Protein AF-A0A849H7Q2-F1 (afdb_monomer_lite)

Structure (mmCIF, N/CA/C/O backbone):
data_AF-A0A849H7Q2-F1
#
_entry.id   AF-A0A849H7Q2-F1
#
loop_
_atom_site.group_PDB
_atom_site.id
_atom_site.type_symbol
_atom_site.label_atom_id
_atom_site.label_alt_id
_atom_site.label_comp_id
_atom_site.label_asym_id
_atom_site.label_entity_id
_atom_site.label_seq_id
_atom_site.pdbx_PDB_ins_code
_atom_site.Cartn_x
_atom_site.Cartn_y
_atom_site.Cartn_z
_atom_site.occupancy
_atom_site.B_iso_or_equiv
_atom_site.auth_seq_id
_atom_site.auth_comp_id
_atom_site.auth_asym_id
_atom_site.auth_atom_id
_atom_site.pdbx_PDB_model_num
ATOM 1 N N . ALA A 1 1 ? 4.251 11.301 -4.094 1.00 85.12 1 ALA A N 1
ATOM 2 C CA . ALA A 1 1 ? 2.887 11.872 -4.187 1.00 85.12 1 ALA A CA 1
ATOM 3 C C . ALA A 1 1 ? 1.805 10.890 -3.724 1.00 85.12 1 ALA A C 1
ATOM 5 O O . ALA A 1 1 ? 1.091 11.221 -2.787 1.00 85.12 1 ALA A O 1
ATOM 6 N N . ILE A 1 2 ? 1.710 9.681 -4.303 1.00 90.56 2 ILE A N 1
ATOM 7 C CA . ILE A 1 2 ? 0.662 8.686 -3.973 1.00 90.56 2 ILE A CA 1
ATOM 8 C C . ILE A 1 2 ? 0.566 8.381 -2.472 1.00 90.56 2 ILE A C 1
ATOM 10 O O . ILE A 1 2 ? -0.533 8.342 -1.937 1.00 90.56 2 ILE A O 1
ATOM 14 N N . GLN A 1 3 ? 1.695 8.241 -1.772 1.00 93.31 3 GLN A N 1
ATOM 15 C CA . GLN A 1 3 ? 1.694 7.991 -0.327 1.00 93.31 3 GLN A CA 1
ATOM 16 C C . GLN A 1 3 ? 0.972 9.093 0.457 1.00 93.31 3 GLN A C 1
ATOM 18 O O . GLN A 1 3 ? 0.179 8.800 1.339 1.00 93.31 3 GLN A O 1
ATOM 23 N N . ILE A 1 4 ? 1.176 10.361 0.100 1.00 95.62 4 ILE A N 1
ATOM 24 C CA . ILE A 1 4 ? 0.480 11.469 0.761 1.00 95.62 4 ILE A CA 1
ATOM 25 C C . ILE A 1 4 ? -1.015 11.408 0.434 1.00 95.62 4 ILE A C 1
ATOM 27 O O . ILE A 1 4 ? -1.835 11.505 1.335 1.00 95.62 4 ILE A O 1
ATOM 31 N N . ILE A 1 5 ? -1.383 11.182 -0.827 1.00 95.31 5 ILE A N 1
ATOM 32 C CA . ILE A 1 5 ? -2.791 11.166 -1.255 1.00 95.31 5 ILE A CA 1
ATOM 33 C C . ILE A 1 5 ? -3.565 10.005 -0.613 1.00 95.31 5 ILE A C 1
ATOM 35 O O . ILE A 1 5 ? -4.641 10.208 -0.062 1.00 95.31 5 ILE A O 1
ATOM 39 N N . VAL A 1 6 ? -3.020 8.789 -0.658 1.00 95.12 6 VAL A N 1
ATOM 40 C CA . VAL A 1 6 ? -3.719 7.584 -0.194 1.00 95.12 6 VAL A CA 1
ATOM 41 C C . VAL A 1 6 ? -3.567 7.418 1.311 1.00 95.12 6 VAL A C 1
ATOM 43 O O . VAL A 1 6 ? -4.561 7.337 2.029 1.00 95.12 6 VAL A O 1
ATOM 46 N N . TYR A 1 7 ? -2.329 7.384 1.807 1.00 96.38 7 TYR A N 1
ATOM 47 C CA . TYR A 1 7 ? -2.091 7.101 3.216 1.00 96.38 7 TYR A CA 1
ATOM 48 C C . TYR A 1 7 ? -2.486 8.290 4.084 1.00 96.38 7 TYR A C 1
ATOM 50 O O . TYR A 1 7 ? -3.353 8.151 4.943 1.00 96.38 7 TYR A O 1
ATOM 58 N N . ALA A 1 8 ? -1.910 9.468 3.841 1.00 94.75 8 ALA A N 1
ATOM 59 C CA . ALA A 1 8 ? -2.234 10.633 4.659 1.00 94.75 8 ALA A CA 1
ATOM 60 C C . ALA A 1 8 ? -3.629 11.201 4.338 1.00 94.75 8 ALA A C 1
ATOM 62 O O . ALA A 1 8 ? -4.349 11.573 5.257 1.00 94.75 8 ALA A O 1
ATOM 63 N N . GLY A 1 9 ? -4.029 11.238 3.064 1.00 94.25 9 GLY A N 1
ATOM 64 C CA . GLY A 1 9 ? -5.269 11.883 2.627 1.00 94.25 9 GLY A CA 1
ATOM 65 C C . GLY A 1 9 ? -6.538 11.064 2.859 1.00 94.25 9 GLY A C 1
ATOM 66 O O . GLY A 1 9 ? -7.537 11.623 3.295 1.00 94.25 9 GLY A O 1
ATOM 67 N N . ALA A 1 10 ? -6.516 9.754 2.599 1.00 94.69 10 ALA A N 1
ATOM 68 C CA . ALA A 1 10 ? -7.701 8.907 2.757 1.00 94.69 10 ALA A CA 1
ATOM 69 C C . ALA A 1 10 ? -7.667 8.104 4.064 1.00 94.69 10 ALA A C 1
ATOM 71 O O . ALA A 1 10 ? -8.585 8.203 4.879 1.00 94.69 10 ALA A O 1
ATOM 72 N N . ILE A 1 11 ? -6.601 7.326 4.287 1.00 95.94 11 ILE A N 1
ATOM 73 C CA . ILE A 1 11 ? -6.548 6.361 5.397 1.00 95.94 11 ILE A CA 1
ATOM 74 C C . ILE A 1 11 ? -6.434 7.084 6.742 1.00 95.94 11 ILE A C 1
ATOM 76 O O . ILE A 1 11 ? -7.253 6.856 7.631 1.00 95.94 11 ILE A O 1
ATOM 80 N N . MET A 1 12 ? -5.450 7.974 6.900 1.00 96.69 12 MET A N 1
ATOM 81 C CA . MET A 1 12 ? -5.240 8.680 8.168 1.00 96.69 12 MET A CA 1
ATOM 82 C C . MET A 1 12 ? -6.422 9.581 8.520 1.00 96.69 12 MET A C 1
ATOM 84 O O . MET A 1 12 ? -6.840 9.583 9.672 1.00 96.69 12 MET A O 1
ATOM 88 N N . VAL A 1 13 ? -7.019 10.281 7.551 1.00 95.75 13 VAL A N 1
ATOM 89 C CA . VAL A 1 13 ? -8.206 11.117 7.806 1.00 95.75 13 VAL A CA 1
ATOM 90 C C . VAL A 1 13 ? -9.392 10.277 8.292 1.00 95.75 13 VAL A C 1
ATOM 92 O O . VAL A 1 13 ? -10.039 10.668 9.263 1.00 95.75 13 VAL A O 1
AT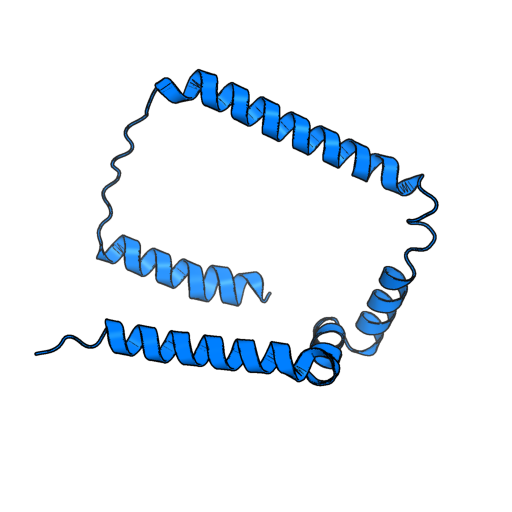OM 95 N N . LEU A 1 14 ? -9.647 9.105 7.695 1.00 95.00 14 LEU A N 1
ATOM 96 C CA . LEU A 1 14 ? -10.691 8.187 8.171 1.00 95.00 14 LEU A CA 1
ATOM 97 C C . LEU A 1 14 ? -10.421 7.725 9.611 1.00 95.00 14 LEU A C 1
ATOM 99 O O . LEU A 1 14 ? -11.325 7.748 10.444 1.00 95.00 14 LEU A O 1
ATOM 103 N N . PHE A 1 15 ? -9.181 7.341 9.920 1.00 94.38 15 PHE A N 1
ATOM 104 C CA . PHE A 1 15 ? -8.791 6.954 11.278 1.00 94.38 15 PHE A CA 1
ATOM 105 C C . PHE A 1 15 ? -8.999 8.091 12.281 1.00 94.38 15 PHE A C 1
ATOM 107 O O . PHE A 1 15 ? -9.613 7.872 13.323 1.00 94.38 15 PHE A O 1
ATOM 114 N N . LEU A 1 16 ? -8.536 9.303 11.957 1.00 93.88 16 LEU A N 1
ATOM 115 C CA . LEU A 1 16 ? -8.705 10.485 12.805 1.00 93.88 16 LEU A CA 1
ATOM 116 C C . LEU A 1 16 ? -10.185 10.797 13.055 1.00 93.88 16 LEU A C 1
ATOM 118 O O . LEU A 1 16 ? -10.572 11.110 14.180 1.00 93.88 16 LEU A O 1
ATOM 122 N N . PHE A 1 17 ? -11.025 10.653 12.032 1.00 93.69 17 PHE A N 1
ATOM 123 C CA . PHE A 1 17 ? -12.467 10.813 12.172 1.00 93.69 17 PHE A CA 1
ATOM 124 C C . PHE A 1 17 ? -13.063 9.788 13.147 1.00 93.69 17 PHE A C 1
ATOM 126 O O . PHE A 1 17 ? -13.819 10.155 14.046 1.00 93.69 17 PHE A O 1
ATOM 133 N N . VAL A 1 18 ? -12.679 8.514 13.019 1.00 92.75 18 VAL A N 1
ATOM 134 C CA . VAL A 1 18 ? -13.166 7.431 13.886 1.00 92.75 18 VAL A CA 1
ATOM 135 C C . VAL A 1 18 ? -12.726 7.619 15.339 1.00 92.75 18 VAL A C 1
ATOM 137 O O . VAL A 1 18 ? -13.573 7.551 16.228 1.00 92.75 18 VAL A O 1
ATOM 140 N N . ILE A 1 19 ? -11.443 7.892 15.609 1.00 91.88 19 ILE A N 1
ATOM 141 C CA . ILE A 1 19 ? -10.96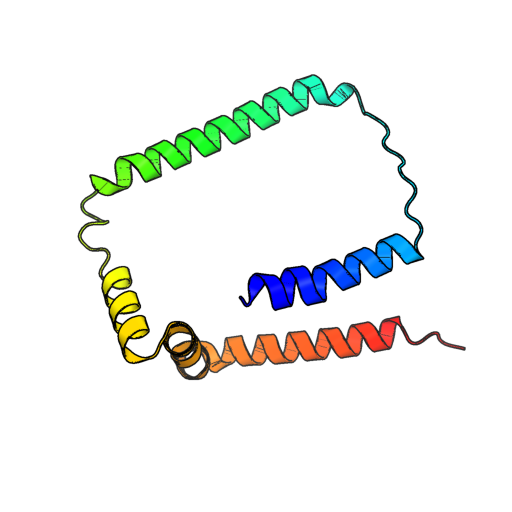8 8.088 16.994 1.00 91.88 19 ILE A CA 1
ATOM 142 C C . ILE A 1 19 ? -11.614 9.314 17.649 1.00 91.88 19 ILE A C 1
ATOM 144 O O . ILE A 1 19 ? -11.887 9.288 18.848 1.00 91.88 19 ILE A O 1
ATOM 148 N N . MET A 1 20 ? -11.893 10.361 16.862 1.00 92.06 20 MET A N 1
ATOM 149 C CA . MET A 1 20 ? -12.549 11.575 17.340 1.00 92.06 20 MET A CA 1
ATOM 150 C C . MET A 1 20 ? -14.016 11.308 17.685 1.00 92.06 20 MET A C 1
ATOM 152 O O . MET A 1 20 ? -14.470 11.711 18.753 1.00 92.06 20 MET A O 1
ATOM 156 N N . LEU A 1 21 ? -14.751 10.590 16.829 1.00 93.31 21 LEU A N 1
ATOM 157 C CA . LEU A 1 21 ? -16.145 10.221 17.097 1.00 93.31 21 LEU A CA 1
ATOM 158 C C . LEU A 1 21 ? -16.296 9.259 18.277 1.00 93.31 21 LEU A C 1
ATOM 160 O O . LEU A 1 21 ? -17.267 9.352 19.024 1.00 93.31 21 LEU A O 1
ATOM 164 N N . LEU A 1 22 ? -15.352 8.336 18.441 1.00 89.88 22 LEU A N 1
ATOM 165 C CA . LEU A 1 22 ? -15.360 7.374 19.541 1.00 89.88 22 LEU A CA 1
ATOM 166 C C . LEU A 1 22 ? -14.777 7.945 20.842 1.00 89.88 22 LEU A C 1
ATOM 168 O O . LEU A 1 22 ? -14.785 7.241 21.848 1.00 89.88 22 LEU A O 1
ATOM 172 N N . ASN A 1 23 ? -14.287 9.194 20.820 1.00 82.88 23 ASN A N 1
ATOM 173 C CA . ASN A 1 23 ? -13.643 9.891 21.934 1.00 82.88 23 ASN A CA 1
ATOM 174 C C . ASN A 1 23 ? -12.758 8.953 22.773 1.00 82.88 23 ASN A C 1
ATOM 176 O O . ASN A 1 23 ? -12.957 8.817 23.982 1.00 82.88 23 ASN A O 1
ATOM 180 N N . LEU A 1 24 ? -11.831 8.246 22.110 1.00 74.75 24 LEU A N 1
ATOM 181 C CA . LEU A 1 24 ? -10.925 7.307 22.775 1.00 74.75 24 LEU A CA 1
ATOM 182 C C . LEU A 1 24 ? -10.132 8.069 23.848 1.00 74.75 24 LEU A C 1
ATOM 184 O O . LEU A 1 24 ? -9.258 8.878 23.538 1.00 74.75 24 LEU A O 1
ATOM 188 N N . GLY A 1 25 ? -10.486 7.838 25.115 1.00 65.56 25 GLY A N 1
ATOM 189 C CA . GLY A 1 25 ? -9.830 8.444 26.266 1.00 65.56 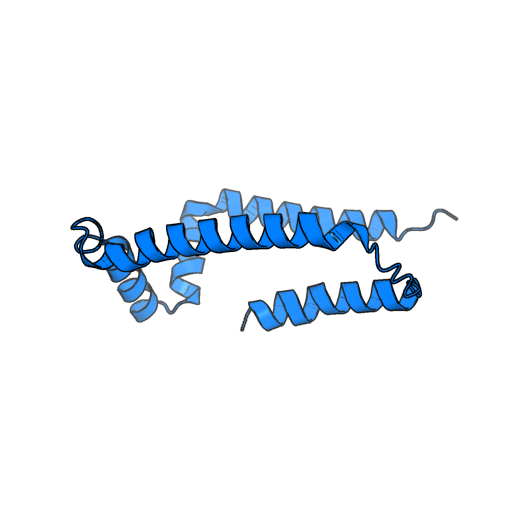25 GLY A CA 1
ATOM 190 C C . GLY A 1 25 ? -8.354 8.059 26.323 1.00 65.56 25 GLY A C 1
ATOM 191 O O . GLY A 1 25 ? -7.967 6.945 25.972 1.00 65.56 25 GLY A O 1
ATOM 192 N N . HIS A 1 26 ? -7.519 8.995 26.768 1.00 64.31 26 HIS A N 1
ATOM 193 C CA . HIS A 1 26 ? -6.084 8.787 26.930 1.00 64.31 26 HIS A CA 1
ATOM 194 C C . HIS A 1 26 ? -5.803 7.982 28.207 1.00 64.31 26 HIS A C 1
ATOM 196 O O . HIS A 1 26 ? -5.235 8.512 29.162 1.00 64.31 26 HIS A O 1
ATOM 202 N N . ASP A 1 27 ? -6.166 6.700 28.232 1.00 61.16 27 ASP A N 1
ATOM 203 C CA . ASP A 1 27 ? -5.726 5.778 29.285 1.00 61.16 27 ASP A CA 1
ATOM 204 C C . ASP A 1 27 ? -4.274 5.364 29.023 1.00 61.16 27 ASP A C 1
ATOM 206 O O . ASP A 1 27 ? -3.943 4.229 28.684 1.00 61.16 27 ASP A O 1
ATOM 210 N N . TYR A 1 28 ? -3.370 6.332 29.172 1.00 58.50 28 TYR A N 1
ATOM 211 C CA . TYR A 1 28 ? -1.932 6.105 29.134 1.00 58.50 28 TYR A CA 1
ATOM 212 C C . TYR A 1 28 ? -1.481 5.556 30.494 1.00 58.50 28 TYR A C 1
ATOM 214 O O . TYR A 1 28 ? -0.772 6.209 31.263 1.00 58.50 28 TYR A O 1
ATOM 222 N N . GLN A 1 29 ? -1.921 4.342 30.823 1.00 59.28 29 GLN A N 1
ATOM 223 C CA . GLN A 1 29 ? -1.348 3.578 31.927 1.00 59.28 29 GLN A CA 1
ATOM 224 C C . GLN A 1 29 ? 0.097 3.242 31.539 1.00 59.28 29 GLN A C 1
ATOM 226 O O . GLN A 1 29 ? 0.361 2.355 30.728 1.00 59.28 29 GLN A O 1
ATOM 231 N N . LYS A 1 30 ? 1.054 4.012 32.071 1.00 58.75 30 LYS A N 1
ATOM 232 C CA . LYS A 1 30 ? 2.478 3.685 31.973 1.00 58.75 30 LYS A CA 1
ATOM 233 C C . LYS A 1 30 ? 2.700 2.378 32.720 1.00 58.75 30 LYS A C 1
ATOM 235 O O . LYS A 1 30 ? 2.801 2.366 33.942 1.00 58.75 30 LYS A O 1
ATOM 240 N N . ASP A 1 31 ? 2.792 1.287 31.979 1.00 61.59 31 ASP A N 1
ATOM 241 C CA . ASP A 1 31 ? 3.152 -0.001 32.543 1.00 61.59 31 ASP A CA 1
ATOM 242 C C . ASP A 1 31 ? 4.677 -0.008 32.780 1.00 61.59 31 ASP A C 1
ATOM 244 O O . ASP A 1 31 ? 5.483 -0.246 31.876 1.00 61.59 31 ASP A O 1
ATOM 248 N N . LEU A 1 32 ? 5.108 0.339 34.003 1.00 59.75 32 LEU A N 1
ATOM 249 C CA . LEU A 1 32 ? 6.529 0.426 34.394 1.00 59.75 32 LEU A CA 1
ATOM 250 C C . LEU A 1 32 ? 7.279 -0.920 34.273 1.00 59.75 32 LEU A C 1
ATOM 252 O O . LEU A 1 32 ? 8.509 -0.950 34.339 1.00 59.75 32 LEU A O 1
ATOM 256 N N . LYS A 1 33 ? 6.570 -2.031 34.022 1.00 58.38 33 LYS A N 1
ATOM 257 C CA . LYS A 1 33 ? 7.157 -3.338 33.676 1.00 58.38 33 LYS A CA 1
ATOM 258 C C . LYS A 1 33 ? 7.886 -3.342 32.323 1.00 58.38 33 LYS A C 1
ATOM 260 O O . LYS A 1 33 ? 8.646 -4.268 32.042 1.00 58.38 33 LYS A O 1
ATOM 265 N N . GLY A 1 34 ? 7.713 -2.296 31.512 1.00 59.97 34 GLY A N 1
ATOM 266 C CA . GLY A 1 34 ? 8.319 -2.159 30.190 1.00 59.97 34 GLY A CA 1
ATOM 267 C C . GLY A 1 34 ? 9.835 -1.945 30.163 1.00 59.97 34 GLY A C 1
ATOM 268 O O . GLY A 1 34 ? 10.404 -2.056 29.091 1.00 59.97 34 GLY A O 1
ATOM 269 N N . GLY A 1 35 ? 10.524 -1.674 31.280 1.00 69.62 35 GLY A N 1
ATOM 270 C CA . GLY A 1 35 ? 11.962 -1.346 31.258 1.00 69.62 35 GLY A CA 1
ATOM 271 C C . GLY A 1 35 ? 12.861 -2.470 30.720 1.00 69.62 35 GLY A C 1
ATOM 272 O O . GLY A 1 35 ? 13.652 -2.255 29.805 1.00 69.62 35 GLY A O 1
ATOM 273 N N . VAL A 1 36 ? 12.706 -3.694 31.237 1.00 76.19 36 VAL A N 1
ATOM 274 C CA . VAL A 1 36 ? 13.508 -4.856 30.799 1.00 76.19 36 VAL A CA 1
ATOM 275 C C . VAL A 1 36 ? 13.112 -5.296 29.388 1.00 76.19 36 VAL A C 1
ATOM 277 O O . VAL A 1 36 ? 13.971 -5.584 28.557 1.00 76.19 36 VAL A O 1
ATOM 280 N N . TRP A 1 37 ? 11.811 -5.284 29.093 1.00 80.00 37 TRP A N 1
ATOM 281 C CA . TRP A 1 37 ? 11.290 -5.604 27.764 1.00 80.00 37 TRP A CA 1
ATOM 282 C C . TRP A 1 37 ? 11.691 -4.567 26.709 1.00 80.00 37 TRP A C 1
ATOM 284 O O . TRP A 1 37 ? 11.979 -4.940 25.577 1.00 80.00 37 TRP A O 1
ATOM 294 N N . ALA A 1 38 ? 11.785 -3.287 27.074 1.00 80.19 38 ALA A N 1
ATOM 295 C CA . ALA A 1 38 ? 12.267 -2.223 26.201 1.00 80.19 38 ALA A CA 1
ATOM 296 C C . ALA A 1 38 ? 13.763 -2.368 25.913 1.00 80.19 38 ALA A C 1
ATOM 298 O O . ALA A 1 38 ? 14.167 -2.190 24.769 1.00 80.19 38 ALA A O 1
ATOM 299 N N . ILE A 1 39 ? 14.580 -2.746 26.905 1.00 83.19 39 ILE A N 1
ATOM 300 C CA . ILE A 1 39 ? 16.008 -3.033 26.691 1.00 83.19 39 ILE A CA 1
ATOM 301 C C . ILE A 1 39 ? 16.174 -4.240 25.762 1.00 83.19 39 ILE A C 1
ATOM 303 O O . ILE A 1 39 ? 16.966 -4.183 24.824 1.00 83.19 39 ILE A O 1
ATOM 307 N N . PHE A 1 40 ? 15.403 -5.310 25.977 1.00 87.19 40 PHE A N 1
ATOM 308 C CA . PHE A 1 40 ? 15.426 -6.481 25.102 1.00 87.19 40 PHE A CA 1
ATOM 309 C C . PHE A 1 40 ? 14.971 -6.133 23.677 1.00 87.19 40 PHE A C 1
ATOM 311 O O . PHE A 1 40 ? 15.660 -6.465 22.715 1.00 87.19 40 PHE A O 1
ATOM 318 N N . ALA A 1 41 ? 13.871 -5.389 23.527 1.00 85.62 41 ALA A N 1
ATOM 319 C CA . ALA A 1 41 ? 13.387 -4.915 22.232 1.00 85.62 41 ALA A CA 1
ATOM 320 C C . ALA A 1 41 ? 14.416 -4.019 21.529 1.00 85.62 41 ALA A C 1
ATOM 322 O O . ALA A 1 41 ? 14.635 -4.170 20.330 1.00 85.62 41 ALA A O 1
ATOM 323 N N . PHE A 1 42 ? 15.093 -3.136 22.266 1.00 87.44 42 PHE A N 1
ATOM 324 C CA . PHE A 1 42 ? 16.148 -2.284 21.726 1.00 87.44 42 PHE A CA 1
ATOM 325 C C . PHE A 1 42 ? 17.379 -3.093 21.305 1.00 87.44 42 PHE A C 1
ATOM 327 O O . PHE A 1 42 ? 17.952 -2.828 20.254 1.00 87.44 42 PHE A O 1
ATOM 334 N N . MET A 1 43 ? 17.766 -4.111 22.076 1.00 89.56 43 MET A N 1
ATOM 335 C CA . MET A 1 43 ? 18.879 -4.999 21.735 1.00 89.56 43 MET A CA 1
ATOM 336 C C . MET A 1 43 ? 18.571 -5.839 20.491 1.00 89.56 43 MET A C 1
ATOM 338 O O . MET A 1 43 ? 19.423 -5.964 19.616 1.00 89.56 43 MET A O 1
ATOM 342 N N . VAL A 1 44 ? 17.349 -6.364 20.371 1.00 91.44 44 VAL A N 1
ATOM 343 C CA . VAL A 1 44 ? 16.905 -7.113 19.187 1.00 91.44 44 VAL A CA 1
ATOM 344 C C . VAL A 1 44 ? 16.792 -6.194 17.972 1.00 91.44 44 VAL A C 1
ATOM 346 O O . VAL A 1 44 ? 17.315 -6.527 16.912 1.00 91.44 44 VAL A O 1
ATOM 349 N N . ALA A 1 45 ? 16.168 -5.022 18.114 1.00 89.00 45 ALA A N 1
ATOM 350 C CA . ALA A 1 45 ? 16.047 -4.047 17.032 1.00 89.00 45 ALA A CA 1
ATOM 351 C C . ALA A 1 45 ? 17.419 -3.523 16.590 1.00 89.00 45 ALA A C 1
ATOM 353 O O . ALA A 1 45 ? 17.687 -3.452 15.396 1.00 89.00 45 ALA A O 1
ATOM 354 N N . GLY A 1 46 ? 18.310 -3.220 17.536 1.00 89.31 46 GLY A N 1
ATOM 355 C CA . GLY A 1 46 ? 19.682 -2.793 17.273 1.00 89.31 46 GLY A CA 1
ATOM 356 C C . GLY A 1 46 ? 20.536 -3.900 16.656 1.00 89.31 46 GLY A C 1
ATOM 357 O O . GLY A 1 46 ? 21.290 -3.639 15.724 1.00 89.31 46 GLY A O 1
ATOM 358 N N . GLY A 1 47 ? 20.380 -5.146 17.109 1.00 89.19 47 GLY A N 1
ATOM 359 C CA . GLY A 1 47 ? 21.035 -6.317 16.526 1.00 89.19 47 GLY A CA 1
ATOM 360 C C . GLY A 1 47 ? 20.562 -6.593 15.099 1.00 89.19 47 GLY A C 1
ATOM 361 O O . GLY A 1 47 ? 21.387 -6.809 14.215 1.00 89.19 47 GLY A O 1
ATOM 362 N N . MET A 1 48 ? 19.253 -6.502 14.851 1.00 86.81 48 MET A N 1
ATOM 363 C CA . MET A 1 48 ? 18.665 -6.625 13.516 1.00 86.81 48 MET A CA 1
ATOM 364 C C . MET A 1 48 ? 19.116 -5.479 12.605 1.00 86.81 48 MET A C 1
ATOM 366 O O . MET A 1 48 ? 19.564 -5.723 11.489 1.00 86.81 48 MET A O 1
ATOM 370 N N . ALA A 1 49 ? 19.065 -4.235 13.085 1.00 85.31 49 ALA A N 1
ATOM 371 C CA . ALA A 1 49 ? 19.525 -3.067 12.341 1.00 85.31 49 ALA A CA 1
ATOM 372 C C . ALA A 1 49 ? 21.025 -3.151 12.035 1.00 85.31 49 ALA A C 1
ATOM 374 O O . ALA A 1 49 ? 21.435 -2.857 10.918 1.00 85.31 49 ALA A O 1
ATOM 375 N N . GLY A 1 50 ? 21.841 -3.611 12.986 1.00 84.94 50 GLY A N 1
ATOM 376 C CA . GLY A 1 50 ? 23.270 -3.840 12.794 1.00 84.94 50 GLY A CA 1
ATOM 377 C C . GLY A 1 50 ? 23.555 -4.973 11.810 1.00 84.94 50 GLY A C 1
ATOM 378 O O . GLY A 1 50 ? 24.419 -4.832 10.949 1.00 84.94 50 GLY A O 1
ATOM 379 N N . PHE A 1 51 ? 22.813 -6.078 11.881 1.00 84.25 51 PHE A N 1
ATOM 380 C CA . PHE A 1 51 ? 22.916 -7.183 10.926 1.00 84.25 51 PHE A CA 1
ATOM 381 C C . PHE A 1 51 ? 22.551 -6.739 9.506 1.00 84.25 51 PHE A C 1
ATOM 383 O O . PHE A 1 51 ? 23.309 -6.993 8.570 1.00 84.25 51 PHE A O 1
ATOM 390 N N . LEU A 1 52 ? 21.444 -6.009 9.355 1.00 81.31 52 LEU A N 1
ATOM 391 C CA . LEU A 1 52 ? 21.030 -5.422 8.083 1.00 81.31 52 LEU A CA 1
ATOM 392 C C . LEU A 1 52 ? 22.050 -4.397 7.584 1.00 81.31 52 LEU A C 1
ATOM 394 O O . LEU A 1 52 ? 22.426 -4.453 6.424 1.00 81.31 52 LEU A O 1
ATOM 398 N N . ALA A 1 53 ? 22.568 -3.521 8.445 1.00 81.00 53 ALA A N 1
ATOM 399 C CA . ALA A 1 53 ? 23.599 -2.554 8.075 1.00 81.00 53 ALA A CA 1
ATOM 400 C C . ALA A 1 53 ? 24.917 -3.225 7.663 1.00 81.00 53 ALA A C 1
ATOM 402 O O . ALA A 1 53 ? 25.620 -2.695 6.813 1.00 81.00 53 ALA A O 1
ATOM 403 N N . ARG A 1 54 ? 25.263 -4.396 8.217 1.00 78.38 54 ARG A N 1
ATOM 404 C CA . ARG A 1 54 ? 26.439 -5.170 7.782 1.00 78.38 54 ARG A CA 1
ATOM 405 C C . ARG A 1 54 ? 26.207 -5.900 6.473 1.00 78.38 54 ARG A C 1
ATOM 407 O O . ARG A 1 54 ? 27.125 -5.943 5.661 1.00 78.38 54 ARG A O 1
ATOM 414 N N . GLN A 1 55 ? 25.011 -6.455 6.263 1.00 71.12 55 GLN A N 1
ATOM 415 C CA . GLN A 1 55 ? 24.657 -6.972 4.948 1.00 71.12 55 GLN A CA 1
ATOM 416 C C . GLN A 1 55 ? 24.723 -5.833 3.935 1.00 71.12 55 GLN A C 1
ATOM 418 O O . GLN A 1 55 ? 25.544 -5.901 3.035 1.00 71.12 55 GLN A O 1
ATOM 423 N N . VAL A 1 56 ? 23.984 -4.743 4.154 1.00 67.06 56 VAL A N 1
ATOM 424 C CA . VAL A 1 56 ? 23.876 -3.611 3.226 1.00 67.06 56 VAL A CA 1
ATOM 425 C C . VAL A 1 56 ? 25.169 -2.810 3.062 1.00 67.06 56 VAL A C 1
ATOM 427 O O . VAL A 1 56 ? 25.474 -2.369 1.964 1.00 67.06 56 VAL A O 1
ATOM 430 N N . GLY A 1 57 ? 25.985 -2.669 4.100 1.00 64.25 57 GLY A N 1
ATOM 431 C CA . GLY A 1 57 ? 27.301 -2.031 4.005 1.00 64.25 57 GLY A CA 1
ATOM 432 C C . GLY A 1 57 ? 28.369 -2.907 3.339 1.00 64.25 57 GLY A C 1
ATOM 433 O O . GLY A 1 57 ? 29.377 -2.388 2.876 1.00 64.25 57 GLY A O 1
ATOM 434 N N . GLY A 1 58 ? 28.163 -4.229 3.274 1.00 57.41 58 GLY A N 1
ATOM 435 C CA . GLY A 1 58 ? 29.014 -5.168 2.530 1.00 57.41 58 GLY A CA 1
ATOM 436 C C . GLY A 1 58 ? 28.514 -5.479 1.114 1.00 57.41 58 GLY A C 1
ATOM 437 O O . GLY A 1 58 ? 29.217 -6.149 0.360 1.00 57.41 58 GLY A O 1
ATOM 438 N N . ILE A 1 59 ? 27.320 -4.996 0.751 1.00 53.78 59 ILE A N 1
ATOM 439 C CA . ILE A 1 59 ? 26.656 -5.231 -0.540 1.00 53.78 59 ILE A CA 1
ATOM 440 C C . ILE A 1 59 ? 27.492 -4.701 -1.716 1.00 53.78 59 ILE A C 1
ATOM 442 O O . ILE A 1 59 ? 27.584 -5.377 -2.737 1.00 53.78 59 ILE A O 1
ATOM 446 N N . GLU A 1 60 ? 28.156 -3.551 -1.569 1.00 53.12 60 GLU A N 1
ATOM 447 C CA . GLU A 1 60 ? 28.960 -2.945 -2.646 1.00 53.12 60 GLU A CA 1
ATOM 448 C C . GLU A 1 60 ? 30.162 -3.812 -3.068 1.00 53.12 60 GLU A C 1
ATOM 450 O O . GLU A 1 60 ? 30.624 -3.725 -4.205 1.00 53.12 60 GLU A O 1
ATOM 455 N N . ALA A 1 61 ? 30.642 -4.693 -2.182 1.00 52.81 61 ALA A N 1
ATOM 456 C CA . ALA A 1 61 ? 31.754 -5.609 -2.443 1.00 52.81 61 ALA A CA 1
ATOM 457 C C . ALA A 1 61 ? 31.308 -6.998 -2.942 1.00 52.81 61 ALA A C 1
ATOM 459 O O . ALA A 1 61 ? 32.153 -7.843 -3.250 1.00 52.81 61 ALA A O 1
ATOM 460 N N . LEU A 1 62 ? 29.998 -7.267 -3.018 1.00 52.66 62 LEU A N 1
ATOM 461 C CA . LEU A 1 62 ? 29.473 -8.542 -3.498 1.00 52.66 62 LEU A CA 1
ATOM 462 C C . LEU A 1 62 ? 29.281 -8.494 -5.030 1.00 52.66 62 LEU A C 1
ATOM 464 O O . LEU A 1 62 ? 28.511 -7.665 -5.521 1.00 52.66 62 LEU A O 1
ATOM 468 N N . PRO A 1 63 ? 29.877 -9.422 -5.809 1.00 54.34 63 PRO A N 1
ATOM 469 C CA . PRO A 1 63 ? 29.785 -9.443 -7.280 1.00 54.34 63 PRO A CA 1
ATOM 470 C C . PRO A 1 63 ? 28.358 -9.642 -7.832 1.00 54.34 63 PRO A C 1
ATOM 472 O O . PRO A 1 63 ? 28.124 -9.524 -9.034 1.00 54.34 63 PRO A O 1
ATOM 475 N N . ILE A 1 64 ? 27.386 -9.912 -6.956 1.00 52.75 64 ILE A N 1
ATOM 476 C CA . ILE A 1 64 ? 25.958 -10.010 -7.275 1.00 52.75 64 ILE A CA 1
ATOM 477 C C . ILE A 1 64 ? 25.361 -8.621 -7.574 1.00 52.75 64 ILE A C 1
ATOM 479 O O . ILE A 1 64 ? 24.494 -8.509 -8.436 1.00 52.75 64 ILE A O 1
ATOM 483 N N . TYR A 1 65 ? 25.857 -7.549 -6.942 1.00 51.97 65 TYR A N 1
ATOM 484 C CA . TYR A 1 65 ? 25.337 -6.187 -7.147 1.00 51.97 65 TYR A CA 1
ATOM 485 C C . TYR A 1 65 ? 25.941 -5.473 -8.353 1.00 51.97 65 TYR A C 1
ATOM 487 O O . TYR A 1 65 ? 25.290 -4.615 -8.937 1.00 51.97 65 TYR A O 1
ATOM 495 N N . GLN A 1 66 ? 27.129 -5.888 -8.797 1.00 53.03 66 GLN A N 1
ATOM 496 C CA . GLN A 1 66 ? 27.691 -5.456 -10.084 1.00 53.03 66 GLN A CA 1
ATOM 497 C C . GLN A 1 66 ? 26.903 -6.016 -11.282 1.00 53.03 66 GLN A C 1
ATOM 499 O O . GLN A 1 66 ? 27.016 -5.501 -12.386 1.00 53.03 66 GLN A O 1
ATOM 504 N N . ASN A 1 67 ? 26.080 -7.048 -11.058 1.00 51.66 67 ASN A N 1
ATOM 505 C CA . ASN A 1 67 ? 25.234 -7.688 -12.065 1.00 51.66 67 ASN A CA 1
ATOM 506 C C . ASN A 1 67 ? 23.739 -7.543 -11.741 1.00 51.66 67 ASN A C 1
ATOM 508 O O . ASN A 1 67 ? 22.933 -8.390 -12.133 1.00 51.66 67 ASN A O 1
ATOM 512 N N . ALA A 1 68 ? 23.340 -6.480 -11.034 1.00 56.38 68 ALA A N 1
ATOM 513 C CA . ALA A 1 68 ? 21.933 -6.152 -10.825 1.00 56.38 68 ALA A CA 1
ATOM 514 C C . ALA A 1 68 ? 21.307 -5.601 -12.125 1.00 56.38 68 ALA A C 1
ATOM 516 O O . ALA A 1 68 ? 20.850 -4.462 -12.179 1.00 56.38 68 ALA A O 1
ATOM 517 N N . GLN A 1 69 ? 21.263 -6.427 -13.178 1.00 56.94 69 GLN A N 1
ATOM 518 C CA . GLN A 1 69 ? 20.710 -6.102 -14.503 1.00 56.94 69 GLN A CA 1
ATOM 519 C C . GLN A 1 69 ? 19.270 -5.561 -14.424 1.00 56.94 69 GLN A C 1
ATOM 521 O O . GLN A 1 69 ? 18.841 -4.790 -15.277 1.00 56.94 69 GLN A O 1
ATOM 526 N N . GLY A 1 70 ? 18.526 -5.921 -13.371 1.00 63.81 70 GLY A N 1
ATOM 527 C CA . GLY A 1 70 ? 17.174 -5.418 -13.132 1.00 63.81 70 GLY A CA 1
ATOM 528 C C . GLY A 1 70 ? 17.102 -3.923 -12.797 1.00 63.81 70 GLY A C 1
ATOM 529 O O . GLY A 1 70 ? 16.132 -3.278 -13.181 1.00 63.81 70 GLY A O 1
ATOM 530 N N . GLY A 1 71 ? 18.111 -3.354 -12.126 1.00 68.62 71 GLY A N 1
ATOM 531 C CA . GLY A 1 71 ? 18.117 -1.933 -11.751 1.00 68.62 71 GLY A CA 1
ATOM 532 C C . GLY A 1 71 ? 18.288 -1.016 -12.963 1.00 68.62 71 GLY A C 1
ATOM 533 O O . GLY A 1 71 ? 17.498 -0.098 -13.169 1.00 68.62 71 GLY A O 1
ATOM 534 N N . GLU A 1 72 ? 19.254 -1.331 -13.828 1.00 74.25 72 GLU A N 1
ATOM 535 C CA . GLU A 1 72 ? 19.496 -0.571 -15.061 1.00 74.25 72 GLU A CA 1
ATOM 536 C C . GLU A 1 72 ? 18.326 -0.673 -16.050 1.00 74.25 72 GLU A C 1
ATOM 538 O O . GLU A 1 72 ? 17.962 0.317 -16.692 1.00 74.25 72 GLU A O 1
ATOM 543 N N . ALA A 1 73 ? 17.699 -1.851 -16.145 1.00 74.62 73 ALA A N 1
ATOM 544 C CA . ALA A 1 73 ? 16.517 -2.061 -16.977 1.00 74.62 73 ALA A CA 1
ATOM 545 C C . ALA A 1 73 ? 15.319 -1.226 -16.491 1.00 74.62 73 ALA A C 1
ATOM 547 O O . ALA A 1 73 ? 14.638 -0.594 -17.303 1.00 74.62 73 ALA A O 1
ATOM 548 N N . ILE A 1 74 ? 15.088 -1.166 -15.175 1.00 78.25 74 ILE A N 1
ATOM 549 C CA . ILE A 1 74 ? 14.034 -0.334 -14.578 1.00 78.25 74 ILE A CA 1
ATOM 550 C C . ILE A 1 74 ? 14.314 1.152 -14.824 1.00 78.25 74 ILE A C 1
ATOM 552 O O . ILE A 1 74 ? 13.416 1.875 -15.252 1.00 78.25 74 ILE A O 1
ATOM 556 N N . ASP A 1 75 ? 15.552 1.608 -14.653 1.00 82.88 75 ASP A N 1
ATOM 557 C CA . ASP A 1 75 ? 15.918 3.003 -14.913 1.00 82.88 75 ASP A CA 1
ATOM 558 C C . ASP A 1 75 ? 15.725 3.400 -16.386 1.00 82.88 75 ASP A C 1
ATOM 560 O O . ASP A 1 75 ? 15.280 4.513 -16.689 1.00 82.88 75 ASP A O 1
ATOM 564 N N . ALA A 1 76 ? 16.015 2.494 -17.324 1.00 82.88 76 ALA A N 1
ATOM 565 C CA . ALA A 1 76 ? 15.748 2.705 -18.746 1.00 82.88 76 ALA A CA 1
ATOM 56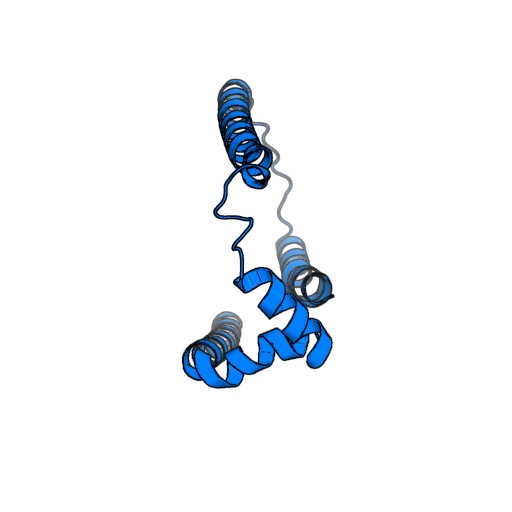6 C C . ALA A 1 76 ? 14.237 2.768 -19.059 1.00 82.88 76 ALA A C 1
ATOM 568 O O . ALA A 1 76 ? 13.797 3.619 -19.843 1.00 82.88 76 ALA A O 1
ATOM 569 N N . LEU A 1 77 ? 13.426 1.922 -18.415 1.00 83.06 77 LEU A N 1
ATOM 570 C CA . LEU A 1 77 ? 11.961 1.945 -18.523 1.00 83.06 77 LEU A CA 1
ATOM 571 C C . LEU A 1 77 ? 11.371 3.242 -17.951 1.00 83.06 77 LEU A C 1
ATOM 573 O O . LEU A 1 77 ? 10.516 3.864 -18.581 1.00 83.06 77 LEU A O 1
ATOM 577 N N . ILE A 1 78 ? 11.874 3.707 -16.806 1.00 87.25 78 ILE A N 1
ATOM 578 C CA . ILE A 1 78 ? 11.444 4.970 -16.190 1.00 87.25 78 ILE A CA 1
ATOM 579 C C . ILE A 1 78 ? 11.800 6.160 -17.087 1.00 87.25 78 ILE A C 1
ATOM 581 O O . ILE A 1 78 ? 10.984 7.068 -17.238 1.00 87.25 78 ILE A O 1
ATOM 585 N N . ARG A 1 79 ? 12.981 6.167 -17.719 1.00 87.81 79 ARG A N 1
ATOM 586 C CA . ARG A 1 79 ? 13.368 7.239 -18.654 1.00 87.81 79 ARG A CA 1
ATOM 587 C C . ARG A 1 79 ? 12.499 7.287 -19.912 1.00 87.81 79 ARG A C 1
ATOM 589 O O . ARG A 1 79 ? 12.244 8.375 -20.415 1.00 87.81 79 ARG A O 1
ATOM 596 N N . SER A 1 80 ? 12.058 6.138 -20.422 1.00 85.88 80 SER A N 1
ATOM 597 C CA . SER A 1 80 ? 11.274 6.057 -21.665 1.00 85.88 80 SER A CA 1
ATOM 598 C C . SER A 1 80 ? 9.768 6.249 -21.460 1.00 85.88 80 SER A C 1
ATOM 600 O O . SER A 1 80 ? 9.115 6.849 -22.309 1.00 85.88 80 SER A O 1
ATOM 602 N N . GLN A 1 81 ? 9.213 5.769 -20.343 1.00 86.25 81 GLN A N 1
ATOM 603 C CA . GLN A 1 81 ? 7.760 5.699 -20.107 1.00 86.25 81 GLN A CA 1
ATOM 604 C C . GLN A 1 81 ? 7.308 6.492 -18.870 1.00 86.25 81 GLN A C 1
ATOM 606 O O . GLN A 1 81 ? 6.115 6.581 -18.572 1.00 86.25 81 GLN A O 1
ATOM 611 N N . GLY A 1 82 ? 8.255 7.057 -18.118 1.00 89.94 82 GLY A N 1
ATOM 612 C CA . GLY A 1 82 ? 8.016 7.622 -16.795 1.00 89.94 82 GLY A CA 1
ATOM 613 C C . GLY A 1 82 ? 7.840 6.547 -15.718 1.00 89.94 82 GLY A C 1
ATOM 614 O O . GLY A 1 82 ? 7.546 5.384 -15.994 1.00 89.94 82 GLY A O 1
ATOM 615 N N . ALA A 1 83 ? 7.973 6.947 -14.450 1.00 88.25 83 ALA A N 1
ATOM 616 C CA . ALA A 1 83 ? 7.847 6.028 -13.313 1.00 88.25 83 ALA A CA 1
ATOM 617 C C . ALA A 1 83 ? 6.460 5.373 -13.216 1.00 88.25 83 ALA A C 1
ATOM 619 O O . ALA A 1 83 ? 6.344 4.209 -12.848 1.00 88.25 83 ALA A O 1
ATOM 620 N N . VAL A 1 84 ? 5.403 6.108 -13.578 1.00 91.00 84 VAL A N 1
ATOM 621 C CA . VAL A 1 84 ? 4.037 5.569 -13.597 1.00 91.00 84 VAL A CA 1
ATOM 622 C C . VAL A 1 84 ? 3.864 4.573 -14.741 1.00 91.00 84 VAL A C 1
ATOM 624 O O . VAL A 1 84 ? 3.315 3.503 -14.511 1.00 91.00 84 VAL A O 1
ATOM 627 N N . GLY A 1 85 ? 4.360 4.883 -15.945 1.00 89.81 85 GLY A N 1
ATOM 628 C CA . GLY A 1 85 ? 4.254 3.996 -17.108 1.00 89.81 85 GLY A CA 1
ATOM 629 C C . GLY A 1 85 ? 4.996 2.676 -16.907 1.00 89.81 85 GLY A C 1
ATOM 630 O O . GLY A 1 85 ? 4.432 1.616 -17.168 1.00 89.81 85 GLY A O 1
ATOM 631 N N . ALA A 1 86 ? 6.202 2.733 -16.335 1.00 91.12 86 ALA A N 1
ATOM 632 C CA . ALA A 1 86 ? 7.011 1.551 -16.033 1.00 91.12 86 ALA A CA 1
ATOM 633 C C . ALA A 1 86 ? 6.322 0.567 -15.066 1.00 91.12 86 ALA A C 1
ATOM 635 O O . ALA A 1 86 ? 6.551 -0.635 -15.151 1.00 91.12 86 ALA A O 1
ATOM 636 N N . ILE A 1 87 ? 5.467 1.063 -14.164 1.00 90.50 87 ILE A N 1
ATOM 637 C CA . ILE A 1 87 ? 4.691 0.229 -13.232 1.00 90.50 87 ILE A CA 1
ATOM 638 C C . ILE A 1 87 ? 3.346 -0.173 -13.851 1.00 90.50 87 ILE A C 1
ATOM 640 O O . ILE A 1 87 ? 2.918 -1.316 -13.715 1.00 90.50 87 ILE A O 1
ATOM 644 N N . ALA A 1 88 ? 2.671 0.755 -14.531 1.00 91.75 88 ALA A N 1
ATOM 645 C CA . ALA A 1 88 ? 1.347 0.528 -15.095 1.00 91.75 88 ALA A CA 1
ATOM 646 C C . ALA A 1 88 ? 1.370 -0.517 -16.215 1.00 91.75 88 ALA A C 1
ATOM 648 O O . ALA A 1 88 ? 0.486 -1.365 -16.254 1.00 91.75 88 ALA A O 1
ATOM 649 N N . HIS A 1 89 ? 2.371 -0.492 -17.099 1.00 92.38 89 HIS A N 1
ATOM 650 C CA . HIS A 1 89 ? 2.428 -1.408 -18.238 1.00 92.38 89 HIS A CA 1
ATOM 651 C C . HIS A 1 89 ? 2.358 -2.891 -17.819 1.00 92.38 89 HIS A C 1
ATOM 653 O O . HIS A 1 89 ? 1.363 -3.530 -18.159 1.00 92.38 89 HIS A O 1
ATOM 659 N N . PRO A 1 90 ? 3.283 -3.427 -16.997 1.00 92.56 90 PRO A N 1
ATOM 660 C CA . PRO A 1 90 ? 3.198 -4.816 -16.546 1.00 92.56 90 PRO A CA 1
ATOM 661 C C . PRO A 1 90 ? 1.965 -5.085 -15.672 1.00 92.56 90 PRO A C 1
ATOM 663 O O . PRO A 1 90 ? 1.439 -6.194 -15.688 1.00 92.56 90 PRO A O 1
ATOM 666 N N . LEU A 1 91 ? 1.460 -4.091 -14.929 1.00 94.44 91 LEU A N 1
ATOM 667 C CA . LEU A 1 91 ? 0.247 -4.249 -14.119 1.00 94.44 91 LEU A CA 1
ATOM 668 C C . LEU A 1 91 ? -0.995 -4.548 -14.978 1.00 94.44 91 LEU A C 1
ATOM 670 O O . LEU A 1 91 ? -1.843 -5.339 -14.569 1.00 94.44 91 LEU A O 1
ATOM 674 N N . TYR A 1 92 ? -1.080 -3.941 -16.165 1.00 94.06 92 TYR A N 1
ATOM 675 C CA . TYR A 1 92 ? -2.194 -4.100 -17.105 1.00 94.06 92 TYR A CA 1
ATOM 676 C C . TYR A 1 92 ? -1.944 -5.126 -18.222 1.00 94.06 92 TYR A C 1
ATOM 678 O O . TYR A 1 92 ? -2.863 -5.381 -18.998 1.00 94.06 92 TYR A O 1
ATOM 686 N N . THR A 1 93 ? -0.751 -5.716 -18.328 1.00 94.88 93 THR A N 1
ATOM 687 C CA . THR A 1 93 ? -0.460 -6.773 -19.317 1.00 94.88 93 THR A CA 1
ATOM 688 C C . THR A 1 93 ? -0.178 -8.115 -18.657 1.00 94.88 93 THR A C 1
ATOM 690 O O . THR A 1 93 ? -0.870 -9.094 -18.925 1.00 94.88 93 THR A O 1
ATOM 693 N N . ASP A 1 94 ? 0.792 -8.155 -17.748 1.00 95.31 94 ASP A N 1
ATOM 694 C CA . ASP A 1 94 ? 1.340 -9.400 -17.207 1.00 95.31 94 ASP A CA 1
ATOM 695 C C . ASP A 1 94 ? 0.631 -9.783 -15.902 1.00 95.31 94 ASP A C 1
ATOM 697 O O . ASP A 1 94 ? 0.374 -10.956 -15.633 1.00 95.31 94 ASP A O 1
ATOM 701 N N . TYR A 1 95 ? 0.255 -8.779 -15.104 1.00 96.06 95 TYR A N 1
ATOM 702 C CA . TYR A 1 95 ? -0.380 -8.939 -13.793 1.00 96.06 95 TYR A CA 1
ATOM 703 C C . TYR A 1 95 ? -1.871 -8.578 -13.788 1.00 96.06 95 TYR A C 1
ATOM 705 O O . TYR A 1 95 ? -2.423 -8.250 -12.735 1.00 96.06 95 TYR A O 1
ATOM 713 N N . VAL A 1 96 ? -2.547 -8.701 -14.935 1.00 96.62 96 VAL A N 1
ATOM 714 C CA . VAL A 1 96 ? -3.978 -8.370 -15.095 1.00 96.62 96 VAL A CA 1
ATOM 715 C C . VAL A 1 96 ? -4.842 -9.066 -14.050 1.00 96.62 96 VAL A C 1
ATOM 717 O O . VAL A 1 96 ? -5.698 -8.439 -13.435 1.00 96.62 96 VAL A O 1
ATOM 720 N N . PHE A 1 97 ? -4.575 -10.347 -13.792 1.00 97.50 97 PHE A N 1
ATOM 721 C CA . PHE A 1 97 ? -5.335 -11.113 -12.809 1.00 97.50 97 PHE A CA 1
ATOM 722 C C . PHE A 1 97 ? -5.187 -10.548 -11.388 1.00 97.50 97 PHE A C 1
ATOM 724 O O . PHE A 1 97 ? -6.169 -10.400 -10.664 1.00 97.50 97 PHE A O 1
ATOM 731 N N . ALA A 1 98 ? -3.965 -10.182 -10.986 1.00 97.00 98 ALA A N 1
ATOM 732 C CA . ALA A 1 98 ? -3.730 -9.564 -9.683 1.00 97.00 98 ALA A CA 1
ATOM 733 C C . ALA A 1 98 ? -4.396 -8.181 -9.596 1.00 97.00 98 ALA A C 1
ATOM 735 O O . ALA A 1 98 ? -5.009 -7.857 -8.579 1.00 97.00 98 ALA A O 1
ATOM 736 N N . PHE A 1 99 ? -4.330 -7.390 -10.670 1.00 96.94 99 PHE A N 1
ATOM 737 C CA . PHE A 1 99 ? -5.007 -6.099 -10.754 1.00 96.94 99 PHE A CA 1
ATOM 738 C C . PHE A 1 99 ? -6.531 -6.241 -10.599 1.00 96.94 99 PHE A C 1
ATOM 740 O O . PHE A 1 99 ? -7.138 -5.551 -9.777 1.00 96.94 99 PHE A O 1
ATOM 747 N N . GLU A 1 100 ? -7.149 -7.190 -11.298 1.00 97.81 100 GLU A N 1
ATOM 748 C CA . GLU A 1 100 ? -8.587 -7.450 -11.206 1.00 97.81 100 GLU A CA 1
ATOM 749 C C . GLU A 1 100 ? -9.003 -7.909 -9.801 1.00 97.81 100 GLU A C 1
ATOM 751 O O . GLU A 1 100 ? -9.985 -7.403 -9.250 1.00 97.81 100 GLU A O 1
ATOM 756 N N . LEU A 1 101 ? -8.207 -8.773 -9.160 1.00 98.25 101 LEU A N 1
ATOM 757 C CA . LEU A 1 101 ? -8.429 -9.164 -7.765 1.00 98.25 101 LEU A CA 1
ATOM 758 C C . LEU A 1 101 ? -8.414 -7.963 -6.815 1.00 98.25 101 LEU A C 1
ATOM 760 O O . LEU A 1 101 ? -9.254 -7.891 -5.915 1.00 98.25 101 LEU A O 1
ATOM 764 N N . THR A 1 102 ? -7.513 -6.995 -7.011 1.00 97.38 102 THR A N 1
ATOM 765 C CA . THR A 1 102 ? -7.547 -5.764 -6.204 1.00 97.38 102 THR A CA 1
ATOM 766 C C . THR A 1 102 ? -8.808 -4.939 -6.457 1.00 97.38 102 THR A C 1
ATOM 768 O O . THR A 1 102 ? -9.364 -4.384 -5.511 1.00 97.38 102 THR A O 1
ATOM 771 N N . GLY A 1 103 ? -9.323 -4.919 -7.690 1.00 97.75 103 GLY A N 1
ATOM 772 C CA . GLY A 1 103 ? -10.605 -4.288 -8.013 1.00 97.75 103 GLY A CA 1
ATOM 773 C C . GLY A 1 103 ? -11.781 -4.947 -7.286 1.00 97.75 103 GLY A C 1
ATOM 774 O O . GLY A 1 103 ? -12.593 -4.257 -6.665 1.00 97.75 103 GLY A O 1
ATOM 775 N N . ILE A 1 104 ? -11.829 -6.283 -7.279 1.00 98.44 104 ILE A N 1
ATOM 776 C CA . ILE A 1 104 ? -12.822 -7.050 -6.510 1.00 98.44 104 ILE A CA 1
ATOM 777 C C . ILE A 1 104 ? -12.687 -6.748 -5.014 1.00 98.44 104 ILE A C 1
ATOM 779 O O . ILE A 1 104 ? -13.692 -6.528 -4.340 1.00 98.44 104 ILE A O 1
ATOM 783 N N . LEU A 1 105 ? -11.463 -6.676 -4.488 1.00 98.38 105 LEU A N 1
ATOM 784 C CA . LEU A 1 105 ? -11.210 -6.341 -3.086 1.00 98.38 105 LEU A CA 1
ATOM 785 C C . LEU A 1 105 ? -11.746 -4.948 -2.722 1.00 98.38 105 LEU A C 1
ATOM 787 O O . LEU A 1 105 ? -12.381 -4.796 -1.677 1.00 98.38 105 LEU A O 1
ATOM 791 N N . LEU A 1 106 ? -11.557 -3.944 -3.585 1.00 97.88 106 LEU A N 1
ATOM 792 C CA . LEU A 1 106 ? -12.129 -2.607 -3.386 1.00 97.88 106 LEU A CA 1
ATOM 793 C C . LEU A 1 106 ? -13.662 -2.624 -3.424 1.00 97.88 106 LEU A C 1
ATOM 795 O O . LEU A 1 106 ? -14.305 -1.980 -2.593 1.00 97.88 106 LEU A O 1
ATOM 799 N N . LEU A 1 107 ? -14.259 -3.392 -4.338 1.00 98.38 107 LEU A N 1
ATOM 800 C CA . LEU A 1 107 ? -15.711 -3.563 -4.399 1.00 98.38 107 LEU A CA 1
ATOM 801 C C . LEU A 1 107 ? -16.252 -4.204 -3.114 1.00 98.38 107 LEU A C 1
ATOM 803 O O . LEU A 1 107 ? -17.212 -3.699 -2.530 1.00 98.38 107 LEU A O 1
ATOM 807 N N . VAL A 1 108 ? -15.604 -5.267 -2.631 1.00 98.31 108 VAL A N 1
ATOM 808 C CA . VAL A 1 108 ? -15.944 -5.919 -1.359 1.00 98.31 108 VAL A CA 1
ATOM 809 C C . VAL A 1 108 ? -15.817 -4.942 -0.192 1.00 98.31 108 VAL A C 1
ATOM 811 O O . VAL A 1 108 ? -16.695 -4.922 0.667 1.00 98.31 108 VAL A O 1
ATOM 814 N N . ALA A 1 109 ? -14.785 -4.094 -0.168 1.00 97.44 109 ALA A N 1
ATOM 815 C CA . ALA A 1 109 ? -14.618 -3.086 0.876 1.00 97.44 109 ALA A CA 1
ATOM 816 C C . ALA A 1 109 ? -15.780 -2.077 0.902 1.00 97.44 109 ALA A C 1
ATOM 818 O O . ALA A 1 109 ? -16.313 -1.789 1.974 1.00 97.44 109 ALA A O 1
ATOM 819 N N . ILE A 1 110 ? -16.220 -1.583 -0.261 1.00 97.12 110 ILE A N 1
ATOM 820 C CA . ILE A 1 110 ? -17.356 -0.651 -0.362 1.00 97.12 110 ILE A CA 1
ATOM 821 C C . ILE A 1 110 ? -18.656 -1.332 0.079 1.00 97.12 110 ILE A C 1
ATOM 823 O O . ILE A 1 110 ? -19.384 -0.794 0.916 1.00 97.12 110 ILE A O 1
ATOM 827 N N . VAL A 1 111 ? -18.945 -2.527 -0.447 1.00 97.50 111 VAL A N 1
ATOM 828 C CA . VAL A 1 111 ? -20.150 -3.288 -0.079 1.00 97.50 111 VAL A CA 1
ATOM 829 C C . VAL A 1 111 ? -20.144 -3.622 1.414 1.00 97.50 111 VAL A C 1
ATOM 831 O O . VAL A 1 111 ? -21.162 -3.447 2.082 1.00 97.50 111 VAL A O 1
ATOM 834 N N . GLY A 1 112 ? -19.000 -4.044 1.954 1.00 96.62 112 GLY A N 1
ATOM 835 C CA . GLY A 1 112 ? -18.817 -4.338 3.373 1.00 96.62 112 GLY A CA 1
ATOM 836 C C . GLY A 1 112 ? -19.044 -3.112 4.257 1.00 96.62 112 GLY A C 1
ATOM 837 O O . GLY A 1 112 ? -19.796 -3.192 5.228 1.00 96.62 112 GLY A O 1
ATOM 838 N N . ALA A 1 113 ? -18.476 -1.960 3.893 1.00 95.12 113 ALA A N 1
ATOM 839 C CA . ALA A 1 113 ? -18.689 -0.708 4.615 1.00 95.12 113 ALA A CA 1
ATOM 840 C C . ALA A 1 113 ? -20.170 -0.292 4.621 1.00 95.12 113 ALA A C 1
ATOM 842 O O . ALA A 1 113 ? -20.709 0.045 5.677 1.00 95.12 1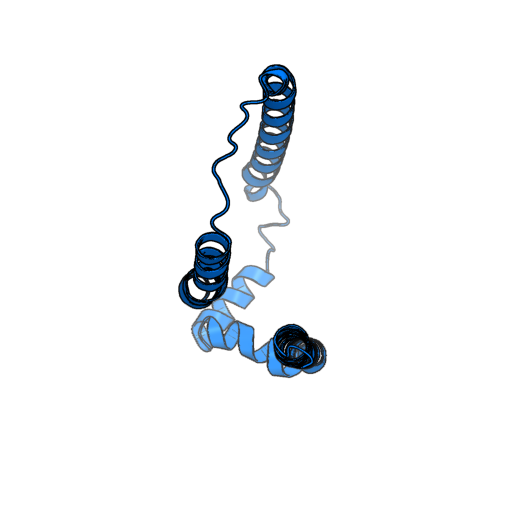13 ALA A O 1
ATOM 843 N N . LEU A 1 114 ? -20.857 -0.373 3.475 1.00 95.50 114 LEU A N 1
ATOM 844 C CA . LEU A 1 114 ? -22.288 -0.061 3.376 1.00 95.50 114 LEU A CA 1
ATOM 845 C C . LEU A 1 114 ? -23.156 -1.043 4.172 1.00 95.50 114 LEU A C 1
ATOM 847 O O . LEU A 1 114 ? -24.099 -0.623 4.844 1.00 95.50 114 LEU A O 1
ATOM 851 N N . ALA A 1 115 ? -22.841 -2.338 4.123 1.00 95.44 115 ALA A N 1
ATOM 852 C CA . ALA A 1 115 ? -23.566 -3.364 4.866 1.00 95.44 115 ALA A CA 1
ATOM 853 C C . ALA A 1 115 ? -23.444 -3.168 6.386 1.00 95.44 115 ALA A C 1
ATOM 855 O O . ALA A 1 115 ? -24.438 -3.326 7.093 1.00 95.44 115 ALA A O 1
ATOM 856 N N . LEU A 1 116 ? -22.260 -2.785 6.876 1.00 93.81 116 LEU A N 1
ATOM 857 C CA . LEU A 1 116 ? -22.015 -2.485 8.291 1.00 93.81 116 LEU A CA 1
ATOM 858 C C . LEU A 1 116 ? -22.653 -1.160 8.731 1.00 93.81 116 LEU A C 1
ATOM 860 O O . LEU A 1 116 ? -23.177 -1.070 9.839 1.00 93.81 116 LEU A O 1
ATOM 864 N N . ALA A 1 117 ? -22.636 -0.139 7.870 1.00 92.38 117 ALA A N 1
ATOM 865 C CA . ALA A 1 117 ? -23.249 1.157 8.159 1.00 92.38 117 ALA A CA 1
ATOM 866 C C . ALA A 1 117 ? -24.786 1.095 8.171 1.00 92.38 117 ALA A C 1
ATOM 868 O O . ALA A 1 117 ? -25.443 1.894 8.845 1.00 92.38 117 ALA A O 1
ATOM 869 N N . LYS A 1 118 ? -25.380 0.150 7.431 1.00 86.00 118 LYS A N 1
ATOM 870 C CA . LYS A 1 118 ? -26.831 -0.016 7.358 1.00 86.00 118 LYS A CA 1
ATOM 871 C C . LYS A 1 118 ? -27.375 -0.567 8.679 1.00 86.00 118 LYS A C 1
ATOM 873 O O . LYS A 1 118 ? -27.449 -1.774 8.900 1.00 86.00 118 LYS A O 1
ATOM 878 N N . ARG A 1 119 ? -27.834 0.336 9.543 1.00 77.06 119 ARG A N 1
ATOM 879 C CA . ARG A 1 119 ? -28.588 -0.005 10.752 1.00 77.06 119 ARG A CA 1
ATOM 880 C C . ARG A 1 119 ? -29.914 -0.654 10.335 1.00 77.06 119 ARG A C 1
ATOM 882 O O . ARG A 1 119 ? -30.705 -0.030 9.628 1.00 77.06 119 ARG A O 1
ATOM 889 N N . ARG A 1 120 ? -30.148 -1.911 10.730 1.00 64.88 120 ARG A N 1
ATOM 890 C CA . ARG A 1 120 ? -31.492 -2.502 10.648 1.00 64.88 120 ARG A CA 1
ATOM 891 C C . ARG A 1 120 ? -32.374 -1.718 11.619 1.00 64.88 120 ARG A C 1
ATOM 893 O O . ARG A 1 120 ? -32.107 -1.736 12.819 1.00 64.88 120 ARG A O 1
ATOM 900 N N . VAL A 1 121 ? -33.320 -0.966 11.068 1.00 55.38 121 VAL A N 1
ATOM 901 C CA . VAL A 1 121 ? -34.488 -0.469 11.802 1.00 55.38 121 VAL A CA 1
ATOM 902 C C . VAL A 1 121 ? -35.460 -1.629 11.943 1.00 55.38 121 VAL A C 1
ATOM 904 O O . VAL A 1 121 ? -35.583 -2.384 10.948 1.00 55.38 121 VAL A O 1
#

pLDDT: mean 82.78, std 14.87, range [51.66, 98.44]

Foldseek 3Di:
DVCCCPVVNPVVVVVVVVCVVVVPDPPPPPPVVCPVVVVVVCCVVVVVVVVVCVCVVCVVVDVVVVPPVVVVVLVVLCVVQNPCRSVVVCCVPVVVVVNVVVVVVVVCVVVVVVVVPDDDD

Sequence (121 aa):
AIQIIVYAGAI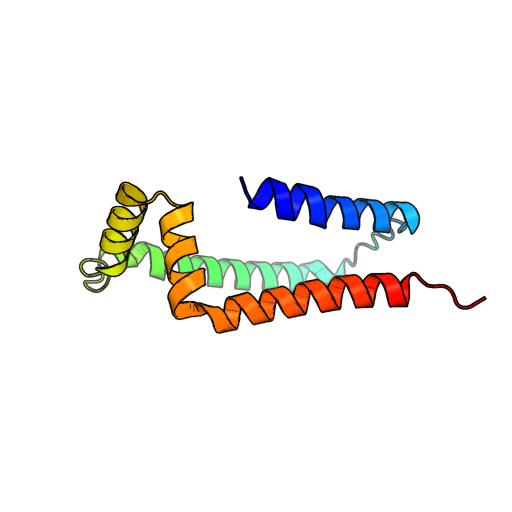MVLFLFVIMLLNLGHDYQKDLKGGVWAIFAFMVAGGMAGFLARQVGGIEALPIYQNAQGGEAIDALIRSQGAVGAIAHPLYTDYVFAFELTGILLLVAIVGALALAKRRV

Secondary structure (DSSP, 8-state):
-HHIIIIIIIIIHHHHHHHHHTT--------TTHHHHHHHHHHHHHHHHHHHHHHHHHGGGSTTTTT-HHHHHHHHHHHHHHHHHHHHHHHHHTSHHHHHHHHHHHHHHHHHHHHHH----

Radius of gyration: 23.02 Å; chains: 1; bounding box: 66×23×56 Å